Protein AF-A0A081D2H1-F1 (afdb_monomer_lite)

Foldseek 3Di:
DDPLVLLQVLLVVVVVVDDLVVSCVVSVHDSVVSVVSNVVCVVLCVVCPVPDQDPQAGSLLQVLLCQQPNDRDDPVCLVVSQVCLVSSCPRPPDNVSSVVNNVSSVVVNVVVVPD

pLDDT: mean 89.17, std 10.07, range [36.97, 97.81]

Structure (mmCIF, N/CA/C/O backbone):
data_AF-A0A081D2H1-F1
#
_entry.id   AF-A0A081D2H1-F1
#
loop_
_atom_site.group_PDB
_atom_site.id
_atom_site.type_symbol
_atom_site.label_atom_id
_atom_site.label_alt_id
_atom_site.label_comp_id
_atom_site.label_asym_id
_atom_site.label_entity_id
_atom_site.label_seq_id
_atom_site.pdbx_PDB_ins_code
_atom_site.Cartn_x
_atom_site.Cartn_y
_atom_site.Cartn_z
_atom_site.occupancy
_atom_site.B_iso_or_equiv
_atom_site.auth_seq_id
_atom_site.auth_comp_id
_atom_site.auth_asym_id
_atom_site.auth_atom_id
_atom_site.pdbx_PDB_model_num
ATOM 1 N N . MET A 1 1 ? -14.941 -3.346 -2.875 1.00 73.56 1 MET A N 1
ATOM 2 C CA . MET A 1 1 ? -13.590 -2.771 -2.703 1.00 73.56 1 MET A CA 1
ATOM 3 C C . MET A 1 1 ? -12.716 -3.819 -2.040 1.00 73.56 1 MET A C 1
ATOM 5 O O . MET A 1 1 ? -13.151 -4.394 -1.048 1.00 73.56 1 MET A O 1
ATOM 9 N N . GLU A 1 2 ? -11.535 -4.087 -2.592 1.00 85.75 2 GLU A N 1
ATOM 10 C CA . GLU A 1 2 ? -10.571 -5.021 -1.998 1.00 85.75 2 GLU A CA 1
ATOM 11 C C . GLU A 1 2 ? -10.072 -4.529 -0.629 1.00 85.75 2 GLU A C 1
ATOM 13 O O . GLU A 1 2 ? -9.996 -3.322 -0.377 1.00 85.75 2 GLU A O 1
ATOM 18 N N . ARG A 1 3 ? -9.721 -5.455 0.275 1.00 88.00 3 ARG A N 1
ATOM 19 C CA . ARG A 1 3 ? -9.347 -5.121 1.665 1.00 88.00 3 ARG A CA 1
ATOM 20 C C . ARG A 1 3 ? -8.164 -4.153 1.736 1.00 88.00 3 ARG A C 1
ATOM 22 O O . ARG A 1 3 ? -8.194 -3.230 2.546 1.00 88.00 3 ARG A O 1
ATOM 29 N N . HIS A 1 4 ? -7.124 -4.375 0.937 1.00 84.56 4 HIS A N 1
ATOM 30 C CA . HIS A 1 4 ? -5.913 -3.548 0.943 1.00 84.56 4 HIS A CA 1
ATOM 31 C C . HIS A 1 4 ? -6.174 -2.148 0.383 1.00 84.56 4 HIS A C 1
ATOM 33 O O . HIS A 1 4 ? -5.676 -1.185 0.954 1.00 84.56 4 HIS A O 1
ATOM 39 N N . VAL A 1 5 ? -7.035 -2.028 -0.632 1.00 87.62 5 VAL A N 1
ATOM 40 C CA . VAL A 1 5 ? -7.486 -0.736 -1.178 1.00 87.62 5 VAL A CA 1
ATOM 41 C C . VAL A 1 5 ? -8.262 0.057 -0.127 1.00 87.62 5 VAL A C 1
ATOM 43 O O . VAL A 1 5 ? -7.982 1.231 0.094 1.00 87.62 5 VAL A O 1
ATOM 46 N N . ARG A 1 6 ? -9.191 -0.589 0.591 1.00 93.69 6 ARG A N 1
ATOM 47 C CA . ARG A 1 6 ? -9.917 0.062 1.695 1.00 93.69 6 ARG A CA 1
ATOM 48 C C . ARG A 1 6 ? -8.964 0.529 2.791 1.00 93.69 6 ARG A C 1
ATOM 50 O O . ARG A 1 6 ? -9.101 1.633 3.296 1.00 93.69 6 ARG A O 1
ATOM 57 N N . ASN A 1 7 ? -8.024 -0.326 3.184 1.00 93.06 7 ASN A N 1
ATOM 58 C CA . ASN A 1 7 ? -7.066 -0.002 4.234 1.00 93.06 7 ASN A CA 1
ATOM 59 C C . ASN A 1 7 ? -6.160 1.174 3.839 1.00 93.06 7 ASN A C 1
ATOM 61 O O . ASN A 1 7 ? -5.908 2.036 4.671 1.00 93.06 7 ASN A O 1
ATOM 65 N N . GLN A 1 8 ? -5.738 1.243 2.575 1.00 90.62 8 GLN A N 1
ATOM 66 C CA . GLN A 1 8 ? -5.008 2.392 2.050 1.00 90.62 8 GLN A CA 1
ATOM 67 C C . GLN A 1 8 ? -5.846 3.674 2.112 1.00 90.62 8 GLN A C 1
ATOM 69 O O . GLN A 1 8 ? -5.369 4.665 2.651 1.00 90.62 8 GLN A O 1
ATOM 74 N N . ALA A 1 9 ? -7.103 3.636 1.659 1.00 92.50 9 ALA A N 1
ATOM 75 C CA . ALA A 1 9 ? -7.995 4.796 1.721 1.00 92.50 9 ALA A CA 1
ATOM 76 C C . ALA A 1 9 ? -8.233 5.284 3.165 1.00 92.50 9 ALA A C 1
ATOM 78 O O . ALA A 1 9 ? -8.332 6.484 3.406 1.00 92.50 9 ALA A O 1
ATOM 79 N N . ILE A 1 10 ? -8.296 4.364 4.138 1.00 94.75 10 ILE A N 1
ATOM 80 C CA . ILE A 1 10 ? -8.361 4.700 5.570 1.00 94.75 10 ILE A CA 1
ATOM 81 C C . ILE A 1 10 ? -7.100 5.456 6.006 1.00 94.75 10 ILE A C 1
ATOM 83 O O . ILE A 1 10 ? -7.210 6.465 6.699 1.00 94.75 10 ILE A O 1
ATOM 87 N N . THR A 1 11 ? -5.916 4.981 5.613 1.00 91.38 11 THR A N 1
ATOM 88 C CA . THR A 1 11 ? -4.640 5.627 5.952 1.00 91.38 11 THR A CA 1
ATOM 89 C C . THR A 1 11 ? -4.513 7.005 5.308 1.00 91.38 11 THR A C 1
ATOM 91 O O . THR A 1 11 ? -4.163 7.950 6.000 1.00 91.38 11 THR A O 1
ATOM 94 N N . GLU A 1 12 ? -4.853 7.153 4.027 1.00 90.69 12 GLU A N 1
ATOM 95 C CA . GLU A 1 12 ? -4.807 8.443 3.319 1.00 90.69 12 GLU A CA 1
ATOM 96 C C . GLU A 1 12 ? -5.751 9.476 3.947 1.00 90.69 12 GLU A C 1
ATOM 98 O O . GLU A 1 12 ? -5.372 10.624 4.168 1.00 90.69 12 GLU A O 1
ATOM 103 N N . ALA A 1 13 ? -6.973 9.067 4.296 1.00 93.38 13 ALA A N 1
ATOM 104 C CA . ALA A 1 13 ? -7.931 9.946 4.956 1.00 93.38 13 ALA A CA 1
ATOM 105 C C . ALA A 1 13 ? -7.478 10.342 6.375 1.00 93.38 13 ALA A C 1
ATOM 107 O O . ALA A 1 13 ? -7.660 11.486 6.790 1.00 93.38 13 ALA A O 1
ATOM 108 N N . TYR A 1 14 ? -6.830 9.425 7.099 1.00 94.12 14 TYR A N 1
ATOM 109 C CA . TYR A 1 14 ? -6.199 9.733 8.382 1.00 94.12 14 TYR A CA 1
ATOM 110 C C . TYR A 1 14 ? -5.021 10.711 8.235 1.00 94.12 14 TYR A C 1
ATOM 112 O O . TYR A 1 14 ? -4.929 11.664 9.005 1.00 94.12 14 TYR A O 1
ATOM 120 N N . GLU A 1 15 ? -4.152 10.524 7.232 1.00 88.81 15 GLU A N 1
ATOM 121 C CA . GLU A 1 15 ? -3.057 11.454 6.900 1.00 88.81 15 GLU A CA 1
ATOM 122 C 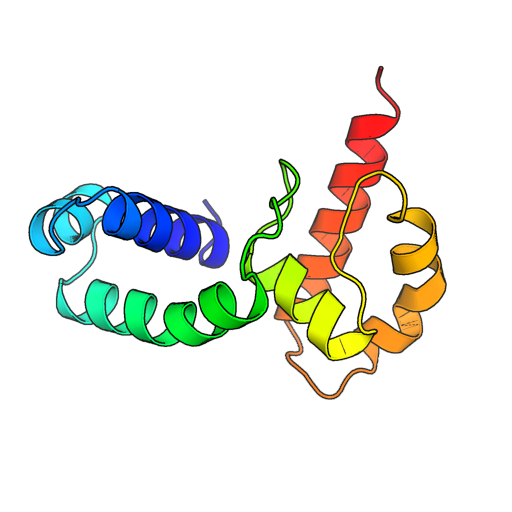C . GLU A 1 15 ? -3.592 12.849 6.522 1.00 88.81 15 GLU A C 1
ATOM 124 O O . GLU A 1 15 ? -2.968 13.857 6.848 1.00 88.81 15 GLU A O 1
ATOM 129 N N . ALA A 1 16 ? -4.783 12.921 5.918 1.00 91.19 16 ALA A N 1
ATOM 130 C CA . ALA A 1 16 ? -5.497 14.169 5.642 1.00 91.19 16 ALA A CA 1
ATOM 131 C C . ALA A 1 16 ? -6.169 14.805 6.882 1.00 91.19 16 ALA A C 1
ATOM 133 O O . ALA A 1 16 ? -6.780 15.869 6.771 1.00 91.19 16 ALA A O 1
ATOM 134 N N . GLY A 1 17 ? -6.060 14.182 8.061 1.00 94.56 17 GLY A N 1
ATOM 135 C CA . GLY A 1 17 ? -6.564 14.703 9.334 1.00 94.56 17 GLY A CA 1
ATOM 136 C C . GLY A 1 17 ? -7.951 14.200 9.745 1.00 94.56 17 GLY A C 1
ATOM 137 O O . GLY A 1 17 ? -8.498 14.689 10.735 1.00 94.56 17 GLY A O 1
ATOM 138 N N . GLU A 1 18 ? -8.540 13.232 9.033 1.00 96.62 18 GLU A N 1
ATOM 139 C CA . GLU A 1 18 ? -9.836 12.662 9.417 1.00 96.62 18 GLU A CA 1
ATOM 140 C C . GLU A 1 18 ? -9.707 11.854 10.730 1.00 96.62 18 GLU A C 1
ATOM 142 O O . GLU A 1 18 ? -8.834 10.986 10.856 1.00 96.62 18 GLU A O 1
ATOM 147 N N . PRO A 1 19 ? -10.561 12.099 11.745 1.00 97.38 19 PRO A N 1
ATOM 148 C CA . PRO A 1 19 ? -10.448 11.417 13.027 1.00 97.38 19 PRO A CA 1
ATOM 149 C C . PRO A 1 19 ? -10.863 9.944 12.922 1.00 97.38 19 PRO A C 1
ATOM 151 O O . PRO A 1 19 ? -11.801 9.580 12.217 1.00 97.38 19 PRO A O 1
ATOM 154 N N . ILE A 1 20 ? -10.228 9.088 13.730 1.00 97.31 20 ILE A N 1
ATOM 155 C CA . ILE A 1 20 ? -10.465 7.629 13.755 1.00 97.31 20 ILE A CA 1
ATOM 156 C C . ILE A 1 20 ? -11.950 7.265 13.912 1.00 97.31 20 ILE A C 1
ATOM 158 O O . ILE A 1 20 ? -12.389 6.271 13.341 1.00 97.31 20 ILE A O 1
ATOM 162 N N . ALA A 1 21 ? -12.715 8.035 14.691 1.00 97.62 21 ALA A N 1
ATOM 163 C CA . ALA A 1 21 ? -14.147 7.797 14.875 1.00 97.62 21 ALA A CA 1
ATOM 164 C C . ALA A 1 21 ? -14.936 7.990 13.568 1.00 97.62 21 ALA A C 1
ATOM 166 O O . ALA A 1 21 ? -15.708 7.110 13.199 1.00 97.62 21 ALA A O 1
ATOM 167 N N . ALA A 1 22 ? -14.668 9.071 12.828 1.00 97.69 22 ALA A N 1
ATOM 168 C CA . ALA A 1 22 ? -15.297 9.324 11.532 1.00 97.69 22 ALA A CA 1
ATOM 169 C C . ALA A 1 22 ? -14.905 8.256 10.500 1.00 97.69 22 ALA A C 1
ATOM 171 O O . ALA A 1 22 ? -15.766 7.716 9.812 1.00 97.69 22 ALA A O 1
ATOM 172 N N . LEU A 1 23 ? -13.630 7.847 10.474 1.00 97.75 23 LEU A N 1
ATOM 173 C CA . LEU A 1 23 ? -13.167 6.748 9.620 1.00 97.75 23 LEU A CA 1
ATOM 174 C C . LEU A 1 23 ? -13.862 5.422 9.964 1.00 97.75 23 LEU A C 1
ATOM 176 O O . LEU A 1 23 ? -14.259 4.666 9.079 1.00 97.75 23 LEU A O 1
ATOM 180 N N . ALA A 1 24 ? -14.019 5.125 11.253 1.00 97.81 24 ALA A N 1
ATOM 181 C CA . ALA A 1 24 ? -14.705 3.925 11.716 1.00 97.81 24 ALA A CA 1
ATOM 182 C C . ALA A 1 24 ? -16.162 3.890 11.226 1.00 97.81 24 ALA 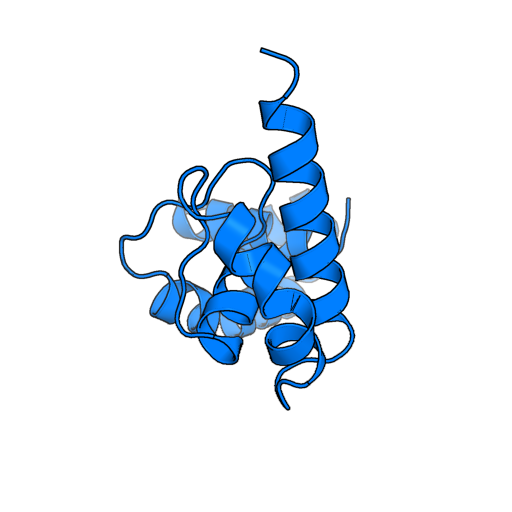A C 1
ATOM 184 O O . ALA A 1 24 ? -16.593 2.876 10.678 1.00 97.81 24 ALA A O 1
ATOM 185 N N . GLU A 1 25 ? -16.886 5.003 11.344 1.00 97.56 25 GLU A N 1
ATOM 186 C CA . GLU A 1 25 ? -18.255 5.138 10.836 1.00 97.56 25 GLU A CA 1
ATOM 187 C C . GLU A 1 25 ? -18.309 5.027 9.308 1.00 97.56 25 GLU A C 1
ATOM 189 O O . GLU A 1 25 ? -19.013 4.170 8.771 1.00 97.56 25 GLU A O 1
ATOM 194 N N . ARG A 1 26 ? -17.499 5.826 8.603 1.00 97.12 26 ARG A N 1
ATOM 195 C CA . ARG A 1 26 ? -17.454 5.898 7.136 1.00 97.12 26 ARG A CA 1
ATOM 196 C C . ARG A 1 26 ? -17.165 4.550 6.480 1.00 97.12 26 ARG A C 1
ATOM 198 O O . ARG A 1 26 ? -17.740 4.234 5.441 1.00 97.12 26 ARG A O 1
ATOM 205 N N . PHE A 1 27 ? -16.268 3.758 7.065 1.00 95.75 27 PHE A N 1
ATOM 206 C CA . PHE A 1 27 ? -15.857 2.465 6.516 1.00 95.75 27 PHE A CA 1
ATOM 207 C C . PHE A 1 27 ? -16.549 1.260 7.176 1.00 95.75 27 PHE A C 1
ATOM 209 O O . PHE A 1 27 ? -16.239 0.121 6.816 1.00 95.75 27 PHE A O 1
ATOM 216 N N . GLY A 1 28 ? -17.475 1.479 8.119 1.00 96.38 28 GLY A N 1
ATOM 217 C CA . GLY A 1 28 ? -18.210 0.409 8.803 1.00 96.38 28 GLY A CA 1
ATOM 218 C C . GLY A 1 28 ? -17.313 -0.505 9.647 1.00 96.38 28 GLY A C 1
ATOM 219 O O . GLY A 1 28 ? -17.477 -1.726 9.646 1.00 9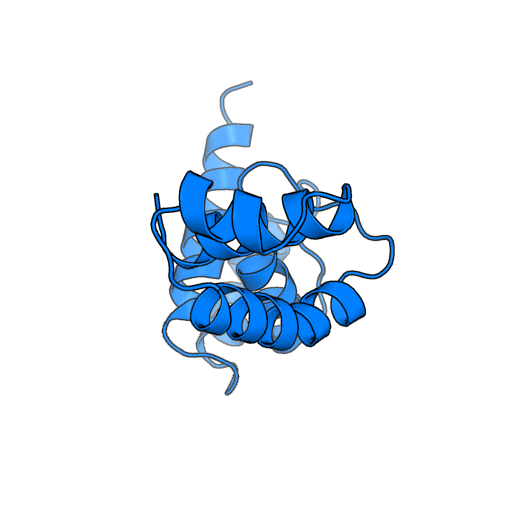6.38 28 GLY A O 1
ATOM 220 N N . LEU A 1 29 ? -16.321 0.067 10.331 1.00 96.81 29 LEU A N 1
ATOM 221 C CA . LEU A 1 29 ? -15.327 -0.649 11.131 1.00 96.81 29 LEU A CA 1
ATOM 222 C C . LEU A 1 29 ? -15.382 -0.236 12.600 1.00 96.81 29 LEU A C 1
ATOM 224 O O . LEU A 1 29 ? -15.881 0.820 12.965 1.00 96.81 29 LEU A O 1
ATOM 228 N N . LYS A 1 30 ? -14.799 -1.061 13.474 1.00 97.81 30 LYS A N 1
ATOM 229 C CA . LYS A 1 30 ? -14.561 -0.662 14.867 1.00 97.81 3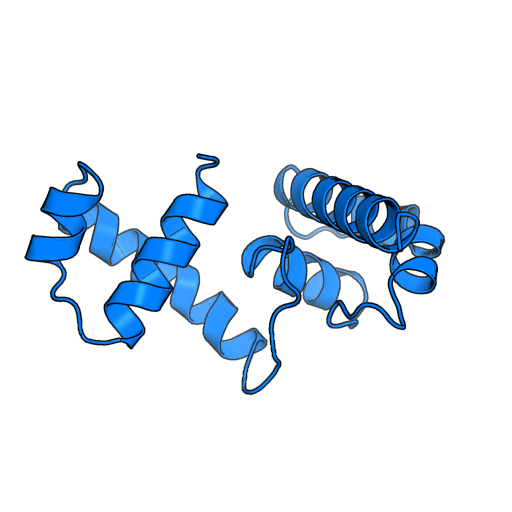0 LYS A CA 1
ATOM 230 C C . LYS A 1 30 ? -13.353 0.287 14.932 1.00 97.81 30 LYS A C 1
ATOM 232 O O . LYS A 1 30 ? -12.359 0.013 14.255 1.00 97.81 30 LYS A O 1
ATOM 237 N N . PRO A 1 31 ? -13.339 1.301 15.819 1.00 97.50 31 PRO A N 1
ATOM 238 C CA . PRO A 1 31 ? -12.175 2.176 16.006 1.00 97.50 31 PRO A CA 1
ATOM 239 C C . PRO A 1 31 ? -10.870 1.420 16.298 1.00 97.50 31 PRO A C 1
ATOM 241 O O . PRO A 1 31 ? -9.805 1.798 15.822 1.00 97.50 31 PRO A O 1
ATOM 244 N N . ALA A 1 32 ? -10.944 0.308 17.039 1.00 97.50 32 ALA A N 1
ATOM 245 C CA . ALA A 1 32 ? -9.790 -0.557 17.297 1.00 97.50 32 ALA A CA 1
ATOM 246 C C . ALA A 1 32 ? -9.236 -1.203 16.014 1.00 97.50 32 ALA A C 1
ATOM 248 O O . ALA A 1 32 ? -8.023 -1.303 15.846 1.00 97.50 32 ALA A O 1
ATOM 249 N N . SER A 1 33 ? -10.112 -1.598 15.086 1.00 96.94 33 SER A N 1
ATOM 250 C CA . SER A 1 33 ? -9.706 -2.129 13.783 1.00 96.94 33 SER A CA 1
ATOM 251 C C . SER A 1 33 ? -9.033 -1.056 12.933 1.00 96.94 33 SER A C 1
ATOM 253 O O . SER A 1 33 ? -8.016 -1.341 12.313 1.00 96.94 33 SER A O 1
ATOM 255 N N . VAL A 1 34 ? -9.554 0.175 12.949 1.00 97.06 34 VAL A N 1
ATOM 256 C CA . VAL A 1 34 ? -8.926 1.319 12.268 1.00 97.06 34 VAL A CA 1
ATOM 257 C C . VAL A 1 34 ? -7.531 1.582 12.838 1.00 97.06 34 VAL A C 1
ATOM 259 O O . VAL A 1 34 ? -6.573 1.638 12.077 1.00 97.06 34 VAL A O 1
ATOM 262 N N . LYS A 1 35 ? -7.375 1.631 14.169 1.00 96.06 35 LYS A N 1
ATOM 263 C CA . LYS A 1 35 ? -6.057 1.784 14.816 1.00 96.06 35 LYS A CA 1
ATOM 264 C C . LYS A 1 35 ? -5.057 0.710 14.389 1.00 96.06 35 LYS A C 1
ATOM 266 O O . LYS A 1 35 ? -3.908 1.032 14.106 1.00 96.06 35 LYS A O 1
ATOM 271 N N . GLN A 1 36 ? -5.486 -0.552 14.338 1.00 95.31 36 GLN A N 1
ATOM 272 C CA . GLN A 1 36 ? -4.612 -1.641 13.904 1.00 95.31 36 GLN A CA 1
ATOM 273 C C . GLN A 1 36 ? -4.197 -1.478 12.436 1.00 95.31 36 GLN A C 1
ATOM 275 O O . GLN A 1 36 ? -3.025 -1.636 12.123 1.00 95.31 36 GLN A O 1
ATOM 280 N N . ILE A 1 37 ? -5.131 -1.101 11.556 1.00 94.00 37 ILE A N 1
ATOM 281 C CA . ILE A 1 37 ? -4.839 -0.841 10.139 1.00 94.00 37 ILE A CA 1
ATOM 282 C C . ILE A 1 37 ? -3.793 0.269 9.991 1.00 94.00 37 ILE A C 1
ATOM 284 O O . ILE A 1 37 ? -2.831 0.087 9.252 1.00 94.00 37 ILE A O 1
ATOM 288 N N . LEU A 1 38 ? -3.959 1.383 10.711 1.00 92.88 38 LEU A N 1
ATOM 289 C CA . LEU A 1 38 ? -3.018 2.506 10.668 1.00 92.88 38 LEU A CA 1
ATOM 290 C C . LEU A 1 38 ? -1.619 2.089 11.139 1.00 92.88 38 LEU A C 1
ATOM 292 O O . LEU A 1 38 ? -0.629 2.436 10.503 1.00 92.88 38 LEU A O 1
ATOM 296 N N . LYS A 1 39 ? -1.536 1.283 12.206 1.00 91.00 39 LYS A N 1
ATOM 297 C CA . LYS A 1 39 ? -0.267 0.735 12.702 1.00 91.00 39 LYS A CA 1
ATOM 298 C C . LYS A 1 39 ? 0.412 -0.172 11.672 1.00 91.00 39 LYS A C 1
ATOM 300 O O . LYS A 1 39 ? 1.615 -0.063 11.463 1.00 91.00 39 LYS A O 1
ATOM 305 N N . ASP A 1 40 ? -0.348 -1.053 11.025 1.00 85.69 40 ASP A N 1
ATOM 306 C CA . ASP A 1 40 ? 0.187 -1.950 9.995 1.00 85.69 40 ASP A CA 1
ATOM 307 C C . ASP A 1 40 ? 0.696 -1.154 8.776 1.00 85.69 40 ASP A C 1
ATOM 309 O O . ASP A 1 40 ? 1.690 -1.527 8.154 1.00 85.69 40 ASP A O 1
ATOM 313 N N . PHE A 1 41 ? 0.040 -0.035 8.451 1.00 86.38 41 PHE A N 1
ATOM 314 C CA . PHE A 1 41 ? 0.401 0.823 7.322 1.00 86.38 41 PHE A CA 1
ATOM 315 C C . PHE A 1 41 ? 1.564 1.780 7.589 1.00 86.38 41 PHE A C 1
ATOM 317 O O . PHE A 1 41 ? 2.186 2.222 6.626 1.00 86.38 41 PHE A O 1
ATOM 324 N N . GLU A 1 42 ? 1.918 2.047 8.847 1.00 85.81 42 GLU A N 1
ATOM 325 C CA . GLU A 1 42 ? 3.072 2.887 9.200 1.00 85.81 42 GLU A CA 1
ATOM 326 C C . GLU A 1 42 ? 4.384 2.351 8.595 1.00 85.81 42 GLU A C 1
ATOM 328 O O . GLU A 1 42 ? 5.257 3.104 8.162 1.00 85.81 42 GLU A O 1
ATOM 333 N N . PHE A 1 43 ? 4.516 1.025 8.506 1.00 83.62 43 PHE A N 1
ATOM 334 C CA . PHE A 1 43 ? 5.648 0.394 7.832 1.00 83.62 43 PHE A CA 1
ATOM 335 C C . PHE A 1 43 ? 5.674 0.714 6.331 1.00 83.62 43 PHE A C 1
ATOM 337 O O . PHE A 1 43 ? 6.727 1.027 5.774 1.00 83.62 43 PHE A O 1
ATOM 344 N N . TYR A 1 44 ? 4.513 0.668 5.674 1.00 85.19 44 TYR A N 1
ATOM 345 C CA . TYR A 1 44 ? 4.407 0.915 4.240 1.00 85.19 44 TYR A CA 1
ATOM 346 C C . TYR A 1 44 ? 4.646 2.383 3.886 1.00 85.19 44 TYR A C 1
ATOM 348 O O . TYR A 1 44 ? 5.342 2.670 2.913 1.00 85.19 44 TYR A O 1
ATOM 356 N N . THR A 1 45 ? 4.121 3.313 4.684 1.00 83.31 45 THR A N 1
ATOM 357 C CA . THR A 1 45 ? 4.328 4.752 4.466 1.00 83.31 45 THR A CA 1
ATOM 358 C C . THR A 1 45 ? 5.787 5.148 4.677 1.00 83.31 45 THR A C 1
ATOM 360 O O . THR A 1 45 ? 6.305 5.979 3.933 1.00 83.31 45 THR A O 1
ATOM 363 N N . ARG A 1 46 ? 6.500 4.487 5.600 1.00 85.81 46 ARG A N 1
ATOM 364 C CA . ARG A 1 46 ? 7.952 4.658 5.762 1.00 85.81 46 ARG A CA 1
ATOM 365 C C . ARG A 1 46 ? 8.744 4.211 4.532 1.00 85.81 46 ARG A C 1
ATOM 367 O O . ARG A 1 46 ? 9.691 4.893 4.161 1.00 85.81 46 ARG A O 1
ATOM 374 N N . ILE A 1 47 ? 8.368 3.093 3.905 1.00 84.75 47 ILE A N 1
ATOM 375 C CA . ILE A 1 47 ? 9.027 2.614 2.675 1.00 84.75 47 ILE A CA 1
ATOM 376 C C . ILE A 1 47 ? 8.698 3.516 1.481 1.00 84.75 47 ILE A C 1
ATOM 378 O O . ILE A 1 47 ? 9.578 3.768 0.664 1.00 84.75 47 ILE A O 1
ATOM 382 N N . ARG A 1 48 ? 7.461 4.028 1.392 1.00 85.56 48 ARG A N 1
ATOM 383 C CA . ARG A 1 48 ? 7.062 5.011 0.370 1.00 85.56 48 ARG A CA 1
ATOM 384 C C . ARG A 1 48 ? 7.963 6.244 0.389 1.00 85.56 48 ARG A C 1
ATOM 386 O O . ARG A 1 48 ? 8.402 6.690 -0.667 1.00 85.56 48 ARG A O 1
ATOM 393 N N . GLY A 1 49 ? 8.206 6.815 1.571 1.00 85.44 49 GLY A N 1
ATOM 394 C CA . GLY A 1 49 ? 8.845 8.126 1.674 1.00 85.44 49 GLY A CA 1
ATOM 395 C C . GLY A 1 49 ? 8.070 9.172 0.862 1.00 85.44 49 GLY A C 1
ATOM 396 O O . GLY A 1 49 ? 6.852 9.287 1.005 1.00 85.44 49 GLY A O 1
ATOM 397 N N . GLU A 1 50 ? 8.772 9.888 -0.018 1.00 84.62 50 GLU A N 1
ATOM 398 C CA . GLU A 1 50 ? 8.220 10.930 -0.903 1.00 84.62 50 GLU A CA 1
ATOM 399 C C . GLU A 1 50 ? 7.763 10.399 -2.276 1.00 84.62 50 GLU A C 1
ATOM 401 O O . GLU A 1 50 ? 7.318 11.165 -3.131 1.00 84.62 50 GLU A O 1
ATOM 406 N N . GLN A 1 51 ? 7.874 9.088 -2.517 1.00 85.25 51 GLN A N 1
ATOM 407 C CA . GLN A 1 51 ? 7.515 8.502 -3.806 1.00 85.25 51 GLN A CA 1
ATOM 408 C C . GLN A 1 51 ? 6.013 8.636 -4.080 1.00 85.25 51 GLN A C 1
ATOM 410 O O . GLN A 1 51 ? 5.166 8.344 -3.230 1.00 85.25 51 GLN A O 1
ATOM 415 N N . THR A 1 52 ? 5.679 9.027 -5.310 1.00 86.25 52 THR A N 1
ATOM 416 C CA . THR A 1 52 ? 4.289 9.064 -5.774 1.00 86.25 52 THR A CA 1
ATOM 417 C C . THR A 1 52 ? 3.835 7.659 -6.152 1.00 86.25 52 THR A C 1
ATOM 419 O O . THR A 1 52 ? 4.539 6.922 -6.845 1.00 86.25 52 THR A O 1
ATOM 422 N N . LEU A 1 53 ? 2.642 7.280 -5.700 1.00 86.06 53 LEU A N 1
ATOM 423 C CA . LEU A 1 53 ? 2.030 6.007 -6.055 1.00 86.06 53 LEU A CA 1
ATOM 424 C C . LEU A 1 53 ? 1.307 6.142 -7.407 1.00 86.06 53 LEU A C 1
ATOM 426 O O . LEU A 1 53 ? 0.450 7.019 -7.536 1.00 86.06 53 LEU A O 1
ATOM 430 N N . PRO A 1 54 ? 1.612 5.306 -8.415 1.00 86.75 54 PRO A N 1
ATOM 431 C CA . PRO A 1 54 ? 0.872 5.331 -9.671 1.00 86.75 54 PRO A CA 1
ATOM 432 C C . PRO A 1 54 ? -0.608 4.996 -9.468 1.00 86.75 54 PRO A C 1
ATOM 434 O O . PRO A 1 54 ? -0.954 4.094 -8.701 1.00 86.75 54 PRO A O 1
ATOM 437 N N . ASN A 1 55 ? -1.486 5.671 -10.216 1.00 85.69 55 ASN A N 1
ATOM 438 C CA . ASN A 1 55 ? -2.913 5.351 -10.233 1.00 85.69 55 ASN A CA 1
ATOM 439 C C . ASN A 1 55 ? -3.124 3.878 -10.606 1.00 85.69 55 ASN A C 1
ATOM 441 O O . ASN A 1 55 ? -2.564 3.402 -11.586 1.00 85.69 55 ASN A O 1
ATOM 445 N N . GLY A 1 56 ? -3.954 3.163 -9.846 1.00 86.94 56 GLY A N 1
ATOM 446 C CA . GLY A 1 56 ? -4.249 1.748 -10.098 1.00 86.94 56 GLY A CA 1
ATOM 447 C C . GLY A 1 56 ? -3.288 0.754 -9.436 1.00 86.94 56 GLY A C 1
ATOM 448 O O . GLY A 1 56 ? -3.554 -0.446 -9.493 1.00 86.94 56 GLY A O 1
ATOM 449 N N . ILE A 1 57 ? -2.236 1.230 -8.762 1.00 90.12 57 ILE A N 1
ATOM 450 C CA . ILE A 1 57 ? -1.389 0.417 -7.884 1.00 90.12 57 ILE A CA 1
ATOM 451 C C . ILE A 1 57 ? -1.678 0.791 -6.435 1.00 90.12 57 ILE A C 1
ATOM 453 O O . ILE A 1 57 ? -1.746 1.964 -6.084 1.00 90.12 57 ILE A O 1
ATOM 457 N N . SER A 1 58 ? -1.840 -0.213 -5.581 1.00 91.25 58 SER A N 1
ATOM 458 C CA . SER A 1 58 ? -1.961 -0.018 -4.141 1.00 91.25 58 SER A CA 1
ATOM 459 C C . SER A 1 58 ? -0.596 0.131 -3.466 1.00 91.25 58 SER A C 1
ATOM 461 O O . SER A 1 58 ? 0.402 -0.450 -3.893 1.00 91.25 58 SER A O 1
ATOM 463 N N . LEU A 1 59 ? -0.539 0.852 -2.346 1.00 89.94 59 LEU A N 1
ATOM 464 C CA . LEU A 1 59 ? 0.697 1.039 -1.582 1.00 89.94 59 LEU A CA 1
ATOM 465 C C . LEU A 1 59 ? 1.295 -0.306 -1.133 1.00 89.94 59 LEU A C 1
ATOM 467 O O . LEU A 1 59 ? 2.509 -0.495 -1.160 1.00 89.94 59 LEU A O 1
ATOM 471 N N . VAL A 1 60 ? 0.442 -1.266 -0.768 1.00 90.00 60 VAL A N 1
ATOM 472 C CA . VAL A 1 60 ? 0.875 -2.618 -0.385 1.00 90.00 60 VAL A CA 1
ATOM 473 C C . VAL A 1 60 ? 1.523 -3.343 -1.565 1.00 90.00 60 VAL A C 1
ATOM 475 O O . VAL A 1 60 ? 2.564 -3.974 -1.384 1.00 90.00 60 VAL A O 1
ATOM 478 N N . ALA A 1 61 ? 0.950 -3.240 -2.768 1.00 91.56 61 ALA A N 1
ATOM 479 C CA . ALA A 1 61 ? 1.552 -3.797 -3.975 1.00 91.56 61 ALA A CA 1
ATOM 480 C C . ALA A 1 61 ? 2.910 -3.152 -4.276 1.00 91.56 61 ALA A C 1
ATOM 482 O O . ALA A 1 61 ? 3.885 -3.870 -4.490 1.00 91.56 61 ALA A O 1
ATOM 483 N N . ALA A 1 62 ? 2.995 -1.820 -4.215 1.00 93.12 62 ALA A N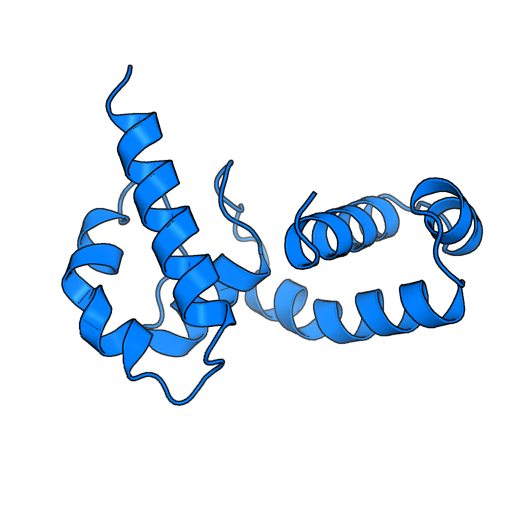 1
ATOM 484 C CA . ALA A 1 62 ? 4.240 -1.093 -4.449 1.00 93.12 62 ALA A CA 1
ATOM 485 C C . ALA A 1 62 ? 5.347 -1.508 -3.475 1.00 93.12 62 ALA A C 1
ATOM 487 O O . ALA A 1 62 ? 6.438 -1.878 -3.904 1.00 93.12 62 ALA A O 1
ATOM 488 N N . VAL A 1 63 ? 5.054 -1.543 -2.173 1.00 91.88 63 VAL A N 1
ATOM 489 C CA . VAL A 1 63 ? 6.032 -1.980 -1.170 1.00 91.88 63 VAL A CA 1
ATOM 490 C C . VAL A 1 63 ? 6.419 -3.447 -1.359 1.00 91.88 63 VAL A C 1
ATOM 492 O O . VAL A 1 63 ? 7.591 -3.780 -1.213 1.00 91.88 63 VAL A O 1
ATOM 495 N N . THR A 1 64 ? 5.478 -4.315 -1.742 1.00 92.31 64 THR A N 1
ATOM 496 C CA . THR A 1 64 ? 5.782 -5.727 -2.028 1.00 92.31 64 THR A CA 1
ATOM 497 C C . THR A 1 64 ? 6.805 -5.854 -3.162 1.00 92.31 64 THR A C 1
ATOM 499 O O . THR A 1 64 ? 7.748 -6.634 -3.047 1.00 92.31 64 THR A O 1
ATOM 502 N N . ILE A 1 65 ? 6.677 -5.056 -4.228 1.00 93.94 65 ILE A N 1
ATOM 503 C CA . ILE A 1 65 ? 7.637 -5.041 -5.347 1.00 93.94 65 ILE A CA 1
ATOM 504 C C . ILE A 1 65 ? 8.999 -4.516 -4.881 1.00 93.94 65 ILE A C 1
ATOM 506 O O . ILE A 1 65 ? 10.022 -5.142 -5.157 1.00 93.94 65 ILE A O 1
ATOM 510 N N . VAL A 1 66 ? 9.026 -3.425 -4.109 1.00 93.62 66 VAL A N 1
ATOM 511 C CA . VAL A 1 66 ? 10.270 -2.873 -3.546 1.00 93.62 66 VAL A CA 1
ATOM 512 C C . VAL A 1 66 ? 10.986 -3.905 -2.679 1.00 93.62 66 VAL A C 1
ATOM 514 O O . VAL A 1 66 ? 12.189 -4.096 -2.816 1.00 93.62 66 VAL A O 1
ATOM 517 N N . GLN A 1 67 ? 10.264 -4.606 -1.808 1.00 90.69 67 GLN A N 1
ATOM 518 C CA . GLN A 1 67 ? 10.855 -5.628 -0.945 1.00 90.69 67 GLN A CA 1
ATOM 519 C C . GLN A 1 67 ? 11.353 -6.847 -1.723 1.00 90.69 67 GLN A C 1
ATOM 521 O O . GLN A 1 67 ? 12.318 -7.479 -1.300 1.00 90.69 67 GLN A O 1
ATOM 526 N N . ALA A 1 68 ? 10.705 -7.184 -2.839 1.00 92.69 68 ALA A N 1
ATOM 527 C CA . ALA A 1 68 ? 11.091 -8.326 -3.651 1.00 92.69 68 ALA A CA 1
ATOM 528 C C . ALA A 1 68 ? 12.296 -8.036 -4.554 1.00 92.69 68 ALA A C 1
ATOM 530 O O . ALA A 1 68 ? 13.191 -8.872 -4.659 1.00 92.69 68 ALA A O 1
ATOM 531 N N . ILE A 1 69 ? 12.309 -6.879 -5.224 1.00 94.19 69 ILE A N 1
ATOM 532 C CA . ILE A 1 69 ? 13.259 -6.594 -6.311 1.00 94.19 69 ILE A CA 1
ATOM 533 C C . ILE A 1 69 ? 13.888 -5.194 -6.266 1.00 94.19 69 ILE A C 1
ATOM 535 O O . ILE A 1 69 ? 14.671 -4.858 -7.155 1.00 94.19 69 ILE A O 1
ATOM 539 N N . GLY A 1 70 ? 13.585 -4.388 -5.244 1.00 93.31 70 GLY A N 1
ATOM 540 C CA . GLY A 1 70 ? 14.188 -3.068 -5.023 1.00 93.31 70 GLY A CA 1
ATOM 541 C C . GLY A 1 70 ? 13.629 -1.941 -5.893 1.00 93.31 70 GLY A C 1
ATOM 542 O O . GLY A 1 70 ? 14.193 -0.852 -5.897 1.00 93.31 70 GLY A O 1
ATOM 543 N N . ILE A 1 71 ? 12.538 -2.181 -6.626 1.00 94.00 71 ILE A N 1
ATOM 544 C CA . ILE A 1 71 ? 11.989 -1.235 -7.605 1.00 94.00 71 ILE A CA 1
ATOM 545 C C . ILE A 1 71 ? 10.683 -0.636 -7.086 1.00 94.00 71 ILE A C 1
ATOM 547 O O . ILE A 1 71 ? 9.747 -1.364 -6.756 1.00 94.00 71 ILE A O 1
ATOM 551 N N . TRP A 1 72 ? 10.599 0.697 -7.055 1.00 94.06 72 TRP A N 1
ATOM 552 C CA . TRP A 1 72 ? 9.319 1.387 -6.897 1.00 94.06 72 TRP A CA 1
ATOM 553 C C . TRP A 1 72 ? 8.575 1.380 -8.239 1.00 94.06 72 TRP A C 1
ATOM 555 O O . TRP A 1 72 ? 9.153 1.809 -9.244 1.00 94.06 72 TRP A O 1
ATOM 565 N N . PRO A 1 73 ? 7.323 0.896 -8.302 1.00 94.25 73 PRO A N 1
ATOM 566 C CA . PRO A 1 73 ? 6.610 0.813 -9.567 1.00 94.25 73 PRO A CA 1
ATOM 567 C C . PRO A 1 73 ? 6.269 2.200 -10.113 1.00 94.25 73 PRO A C 1
ATOM 569 O O . PRO A 1 73 ? 5.747 3.058 -9.403 1.00 94.25 73 PRO A O 1
ATOM 572 N N . ALA A 1 74 ? 6.526 2.388 -11.402 1.00 92.12 74 ALA A N 1
ATOM 573 C CA . ALA A 1 74 ? 6.203 3.573 -12.180 1.00 92.12 74 ALA A CA 1
ATOM 574 C C . ALA A 1 74 ? 5.850 3.160 -13.621 1.00 92.12 74 ALA A C 1
ATOM 576 O O . ALA A 1 74 ? 6.306 2.114 -14.082 1.00 92.12 74 ALA A O 1
ATOM 577 N N . PRO A 1 75 ? 5.086 3.967 -14.382 1.00 90.31 75 PRO A N 1
ATOM 578 C CA . PRO A 1 75 ? 4.743 3.630 -15.767 1.00 90.31 75 PRO A CA 1
ATOM 579 C C . PRO A 1 75 ? 5.953 3.286 -16.654 1.00 90.31 75 PRO A C 1
ATOM 581 O O . PRO A 1 75 ? 5.850 2.429 -17.523 1.00 90.31 75 PRO A O 1
ATOM 584 N N . SER A 1 76 ? 7.108 3.908 -16.403 1.00 91.62 76 SER A N 1
ATOM 585 C CA . SER A 1 76 ? 8.344 3.706 -17.167 1.00 91.62 76 SER A CA 1
ATOM 586 C C . SER A 1 76 ? 9.067 2.381 -16.904 1.00 91.62 76 SER A C 1
ATOM 588 O O . SER A 1 76 ? 9.955 2.040 -17.678 1.00 91.62 76 SER A O 1
ATOM 590 N N . ASN A 1 77 ? 8.734 1.645 -15.838 1.00 94.44 77 ASN A N 1
ATOM 591 C CA . ASN A 1 77 ? 9.448 0.422 -15.441 1.00 94.44 77 ASN A CA 1
ATOM 592 C C . ASN A 1 77 ? 8.537 -0.807 -15.274 1.00 94.44 77 ASN A C 1
ATOM 594 O O . ASN A 1 77 ? 8.964 -1.830 -14.742 1.00 94.44 77 ASN A O 1
ATOM 598 N N . LEU A 1 78 ? 7.289 -0.739 -15.754 1.00 94.25 78 LEU A N 1
ATOM 599 C CA . LEU A 1 78 ? 6.345 -1.858 -15.644 1.00 94.25 78 LEU A CA 1
ATOM 600 C C . LEU A 1 78 ? 6.830 -3.110 -16.384 1.00 94.25 78 LEU A C 1
ATOM 602 O O . LEU A 1 78 ? 6.625 -4.216 -15.890 1.00 94.25 78 LEU A O 1
ATOM 606 N N . ASP A 1 79 ? 7.482 -2.941 -17.536 1.00 95.38 79 ASP A N 1
ATOM 607 C CA . ASP A 1 79 ? 8.030 -4.058 -18.312 1.00 95.38 79 ASP A CA 1
ATOM 608 C C . ASP A 1 79 ? 9.140 -4.782 -17.549 1.00 95.38 79 ASP A C 1
ATOM 610 O O . ASP A 1 79 ? 9.082 -5.999 -17.409 1.00 95.38 79 ASP A O 1
ATOM 614 N N . GLU A 1 80 ? 10.063 -4.038 -16.936 1.00 96.94 80 GLU A N 1
ATOM 615 C CA . GLU A 1 80 ? 11.122 -4.610 -16.099 1.0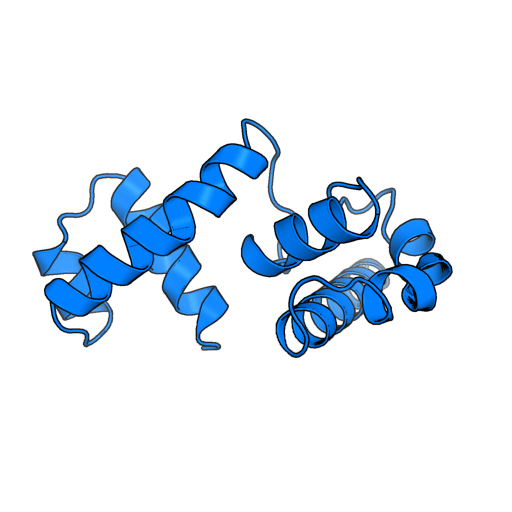0 96.94 80 GLU A CA 1
ATOM 616 C C . GLU A 1 80 ? 10.545 -5.401 -14.912 1.00 96.94 80 GLU A C 1
ATOM 618 O O . GLU A 1 80 ? 10.994 -6.507 -14.607 1.00 96.94 80 GLU A O 1
ATOM 623 N N . ILE A 1 81 ? 9.510 -4.870 -14.255 1.00 96.06 81 ILE A N 1
ATOM 624 C CA . ILE A 1 81 ? 8.847 -5.555 -13.135 1.00 96.06 81 ILE A CA 1
ATOM 625 C C . ILE A 1 81 ? 8.184 -6.860 -13.605 1.00 96.06 81 ILE A C 1
ATOM 627 O O . ILE A 1 81 ? 8.237 -7.872 -12.900 1.00 96.06 81 ILE A O 1
ATOM 631 N N . LEU A 1 82 ? 7.559 -6.857 -14.786 1.00 95.38 82 LEU A N 1
ATOM 632 C CA . LEU A 1 82 ? 6.919 -8.041 -15.361 1.00 95.38 82 LEU A CA 1
ATOM 633 C C . LEU A 1 82 ? 7.936 -9.091 -15.815 1.00 95.38 82 LEU A C 1
ATOM 635 O O . LEU A 1 82 ? 7.723 -10.275 -15.551 1.00 95.38 82 LEU A O 1
ATOM 639 N N . ASP A 1 83 ? 9.049 -8.676 -16.415 1.00 96.81 83 ASP A N 1
ATOM 640 C CA . ASP A 1 83 ? 10.141 -9.570 -16.811 1.00 96.81 83 ASP A CA 1
ATOM 641 C C . ASP A 1 83 ? 10.758 -10.265 -15.587 1.00 96.81 83 ASP A C 1
ATOM 643 O O . ASP A 1 83 ? 11.100 -11.450 -15.626 1.00 96.81 83 ASP A O 1
ATOM 647 N N . ARG A 1 84 ? 10.793 -9.569 -14.444 1.00 95.88 84 ARG A N 1
ATOM 648 C CA . ARG A 1 84 ? 11.271 -10.095 -13.155 1.00 95.88 84 ARG A CA 1
ATOM 649 C C . ARG A 1 84 ? 10.188 -10.797 -12.328 1.00 95.88 84 ARG A C 1
ATOM 651 O O . ARG A 1 84 ? 10.417 -11.126 -11.162 1.00 95.88 84 ARG A O 1
ATOM 658 N N . ARG A 1 85 ? 9.024 -11.122 -12.913 1.00 93.69 85 ARG A N 1
ATOM 659 C CA . ARG A 1 85 ? 7.893 -11.805 -12.242 1.00 93.69 85 ARG A CA 1
ATOM 660 C C . ARG A 1 85 ? 8.318 -13.011 -11.403 1.00 93.69 85 ARG A C 1
ATOM 662 O O . ARG A 1 85 ? 7.794 -13.209 -10.310 1.00 93.69 85 ARG A O 1
ATOM 669 N N . VAL A 1 86 ? 9.223 -13.845 -11.916 1.00 91.44 86 VAL A N 1
ATOM 670 C CA . VAL A 1 86 ? 9.663 -15.066 -11.217 1.00 91.44 86 VAL A CA 1
ATOM 671 C C . VAL A 1 86 ? 10.414 -14.731 -9.927 1.00 91.44 86 VAL A C 1
ATOM 673 O O . VAL A 1 86 ? 10.221 -15.423 -8.930 1.00 91.44 86 VAL A O 1
ATOM 676 N N . GLU A 1 87 ? 11.225 -13.672 -9.916 1.00 92.94 87 GLU A N 1
ATOM 677 C CA . GLU A 1 87 ? 11.903 -13.195 -8.704 1.00 92.94 87 GLU A CA 1
ATOM 678 C C . GLU A 1 87 ? 10.884 -12.682 -7.687 1.00 92.94 87 GLU A C 1
ATOM 680 O O . GLU A 1 87 ? 10.931 -13.073 -6.520 1.00 92.94 87 GLU A O 1
ATOM 685 N N . VAL A 1 88 ? 9.905 -11.891 -8.143 1.00 91.44 88 VAL A N 1
ATOM 686 C CA . VAL A 1 88 ? 8.842 -11.365 -7.278 1.00 91.44 88 VAL A CA 1
ATOM 687 C C . VAL A 1 88 ? 8.048 -12.512 -6.641 1.00 91.44 88 VAL A C 1
ATOM 689 O O . VAL A 1 88 ? 7.904 -12.551 -5.419 1.00 91.44 88 VAL A O 1
ATOM 692 N N . LEU A 1 89 ? 7.611 -13.494 -7.439 1.00 88.19 89 LEU A N 1
ATOM 693 C CA . LEU A 1 89 ? 6.867 -14.677 -6.978 1.00 88.19 89 LEU A CA 1
ATOM 694 C C . LEU A 1 89 ? 7.660 -15.569 -6.019 1.00 88.19 89 LEU A C 1
ATOM 696 O O . LEU A 1 89 ? 7.062 -16.235 -5.176 1.00 88.19 89 LEU A O 1
ATOM 700 N N . ARG A 1 90 ? 8.989 -15.610 -6.155 1.00 86.00 90 ARG A N 1
ATOM 701 C CA . ARG A 1 90 ? 9.874 -16.402 -5.289 1.00 86.00 90 ARG A CA 1
ATOM 702 C C . ARG A 1 90 ? 10.341 -15.653 -4.050 1.00 86.00 90 ARG A C 1
ATOM 704 O O . ARG A 1 90 ? 10.933 -16.286 -3.175 1.00 86.00 90 ARG A O 1
ATOM 711 N N . SER A 1 91 ? 10.107 -14.344 -3.961 1.00 83.81 91 SER A N 1
ATOM 712 C CA . SER A 1 91 ? 10.473 -13.585 -2.772 1.00 83.81 91 SER A CA 1
ATOM 713 C C . SER A 1 91 ? 9.799 -14.204 -1.540 1.00 83.81 91 SER A C 1
ATOM 715 O O . SER A 1 91 ? 8.610 -14.525 -1.539 1.00 83.81 91 SER A O 1
ATOM 717 N N . ALA A 1 92 ? 10.570 -14.401 -0.466 1.00 65.69 92 ALA A N 1
ATOM 718 C CA . ALA A 1 92 ? 10.062 -14.954 0.797 1.00 65.69 92 ALA A CA 1
ATOM 719 C C . ALA A 1 92 ? 9.013 -14.035 1.463 1.00 65.69 92 ALA A C 1
ATOM 721 O O . ALA A 1 92 ? 8.388 -14.388 2.464 1.00 65.69 92 ALA A O 1
ATOM 722 N N . ALA A 1 93 ? 8.832 -12.842 0.902 1.00 58.91 93 ALA A N 1
ATOM 723 C CA . ALA A 1 93 ? 7.980 -11.793 1.386 1.00 58.91 93 ALA A CA 1
ATOM 724 C C . ALA A 1 93 ? 6.586 -11.934 0.744 1.00 58.91 93 ALA A C 1
ATOM 726 O O . ALA A 1 93 ? 6.358 -11.623 -0.417 1.00 58.91 93 ALA A O 1
ATOM 727 N N . HIS A 1 94 ? 5.614 -12.356 1.553 1.00 64.69 94 HIS A N 1
ATOM 728 C CA . HIS A 1 94 ? 4.213 -11.963 1.380 1.00 64.69 94 HIS A CA 1
ATOM 729 C C . HIS A 1 94 ? 3.307 -12.695 0.367 1.00 64.69 94 HIS A C 1
ATOM 731 O O . HIS A 1 94 ? 2.283 -12.127 0.008 1.00 64.69 94 HIS A O 1
ATOM 737 N N . GLY A 1 95 ? 3.540 -13.962 -0.002 1.00 75.44 95 GLY A N 1
ATOM 738 C CA . GLY A 1 95 ? 2.531 -14.886 -0.584 1.00 75.44 95 GLY A CA 1
ATOM 739 C C . GLY A 1 95 ? 1.364 -14.253 -1.383 1.00 75.44 95 GLY A C 1
ATOM 740 O O . GLY A 1 95 ? 1.530 -13.854 -2.532 1.00 75.44 95 GLY A O 1
ATOM 741 N N . LYS A 1 96 ? 0.162 -14.133 -0.780 1.00 79.44 96 LYS A N 1
ATOM 742 C CA . LYS A 1 96 ? -1.036 -13.540 -1.430 1.00 79.44 96 LYS A CA 1
ATOM 743 C C . LYS A 1 96 ? -0.853 -12.085 -1.900 1.00 79.44 96 LYS A C 1
ATOM 745 O O . LYS A 1 96 ? -1.497 -11.695 -2.869 1.00 79.44 96 LYS A O 1
ATOM 750 N N . LEU A 1 97 ? -0.015 -11.291 -1.232 1.00 85.00 97 LEU A N 1
ATOM 751 C CA . LEU A 1 97 ? 0.277 -9.905 -1.617 1.00 85.00 97 LEU A CA 1
ATOM 752 C C . LEU A 1 97 ? 1.091 -9.836 -2.907 1.00 85.00 97 LEU A C 1
ATOM 754 O O . LEU A 1 97 ? 0.867 -8.929 -3.700 1.00 85.00 97 LEU A O 1
ATOM 758 N N . VAL A 1 98 ? 1.958 -10.819 -3.165 1.00 89.06 98 VAL A N 1
ATOM 759 C CA . VAL A 1 98 ? 2.697 -10.882 -4.432 1.00 89.06 98 VAL A CA 1
ATOM 760 C C . VAL A 1 98 ? 1.738 -11.061 -5.608 1.00 89.06 98 VAL A C 1
ATOM 762 O O . VAL A 1 98 ? 1.855 -10.367 -6.613 1.00 89.06 98 VAL A O 1
ATOM 765 N N . ASN A 1 99 ? 0.727 -11.923 -5.466 1.00 89.94 99 ASN A N 1
ATOM 766 C CA . ASN A 1 99 ? -0.292 -12.094 -6.506 1.00 89.94 99 ASN A CA 1
ATOM 767 C C . ASN A 1 99 ? -1.094 -10.807 -6.744 1.00 89.94 99 ASN A C 1
ATOM 769 O O . ASN A 1 99 ? -1.361 -10.459 -7.894 1.00 89.94 99 ASN A O 1
ATOM 773 N N . ILE A 1 100 ? -1.451 -10.087 -5.673 1.00 90.06 100 ILE A N 1
ATOM 774 C CA . ILE A 1 100 ? -2.110 -8.775 -5.772 1.00 90.06 100 ILE A CA 1
ATOM 775 C C . ILE A 1 100 ? -1.214 -7.798 -6.538 1.00 90.06 100 ILE A C 1
ATOM 777 O O . ILE A 1 100 ? -1.678 -7.185 -7.497 1.00 90.06 100 ILE A O 1
ATOM 781 N N . ALA A 1 101 ? 0.066 -7.708 -6.166 1.00 92.31 101 ALA A N 1
ATOM 782 C CA . ALA A 1 101 ? 1.022 -6.814 -6.802 1.00 92.31 101 ALA A CA 1
ATOM 783 C C . ALA A 1 101 ? 1.166 -7.100 -8.300 1.00 92.31 101 ALA A C 1
ATOM 785 O O . ALA A 1 101 ? 1.013 -6.191 -9.113 1.00 92.31 101 ALA A O 1
ATOM 786 N N . MET A 1 102 ? 1.357 -8.366 -8.685 1.00 94.12 102 MET A N 1
ATOM 787 C CA . MET A 1 102 ? 1.483 -8.734 -10.098 1.00 94.12 102 MET A CA 1
ATOM 788 C C . MET A 1 102 ? 0.204 -8.452 -10.894 1.00 94.12 102 MET A C 1
ATOM 790 O O . MET A 1 102 ? 0.290 -7.952 -12.013 1.00 94.12 102 MET A O 1
ATOM 794 N N . THR A 1 103 ? -0.970 -8.700 -10.307 1.00 93.62 103 THR A N 1
ATOM 795 C CA . THR A 1 103 ? -2.264 -8.424 -10.957 1.00 93.62 103 THR A CA 1
ATOM 796 C C . THR A 1 103 ? -2.493 -6.919 -11.153 1.00 93.62 103 THR A C 1
ATOM 798 O O . THR A 1 103 ? -3.103 -6.491 -12.132 1.00 93.62 103 THR A O 1
ATOM 801 N N . GLU A 1 104 ? -2.052 -6.082 -10.211 1.00 94.12 104 GLU A N 1
ATOM 802 C CA . GLU A 1 104 ? -2.136 -4.620 -10.331 1.00 94.12 104 GLU A CA 1
ATOM 803 C C . GLU A 1 104 ? -1.157 -4.077 -11.380 1.00 94.12 104 GLU A C 1
ATOM 805 O O . GLU A 1 104 ? -1.563 -3.254 -12.198 1.00 94.12 104 GLU A O 1
ATOM 810 N N . ILE A 1 105 ? 0.074 -4.600 -11.442 1.00 94.81 105 ILE A N 1
ATOM 811 C CA . ILE A 1 105 ? 1.056 -4.235 -12.479 1.00 94.81 105 ILE A CA 1
ATOM 812 C C . ILE A 1 105 ? 0.551 -4.591 -13.882 1.00 94.81 105 ILE A C 1
ATOM 814 O O . ILE A 1 105 ? 0.601 -3.753 -14.783 1.00 94.81 105 ILE A O 1
ATOM 818 N N . GLU A 1 106 ? 0.014 -5.799 -14.073 1.00 94.50 106 GLU A N 1
ATOM 819 C CA . GLU A 1 106 ? -0.569 -6.214 -15.357 1.00 94.50 106 GLU A CA 1
ATOM 820 C C . GLU A 1 106 ? -1.728 -5.308 -15.782 1.00 94.50 106 GLU A C 1
ATOM 822 O O . GLU A 1 106 ? -1.795 -4.882 -16.937 1.00 94.50 106 GLU A O 1
ATOM 827 N N . ARG A 1 107 ? -2.630 -4.980 -14.847 1.00 92.94 107 ARG A N 1
ATOM 828 C CA . ARG A 1 107 ? -3.758 -4.080 -15.119 1.00 92.94 107 ARG A CA 1
ATOM 829 C C . ARG A 1 107 ? -3.295 -2.675 -15.470 1.00 92.94 107 ARG A C 1
ATOM 831 O O . ARG A 1 107 ? -3.827 -2.097 -16.417 1.00 92.94 107 ARG A O 1
ATOM 838 N N . LEU A 1 108 ? -2.305 -2.143 -14.753 1.00 91.06 108 LEU A N 1
ATOM 839 C CA . LEU A 1 108 ? -1.759 -0.827 -15.058 1.00 91.06 108 LEU A CA 1
ATOM 840 C C . LEU A 1 108 ? -1.165 -0.804 -16.471 1.00 91.06 108 LEU A C 1
ATOM 842 O O . LEU A 1 108 ? -1.524 0.069 -17.262 1.00 91.06 108 LEU A O 1
ATOM 846 N N . LYS A 1 109 ? -0.351 -1.805 -16.832 1.00 91.06 109 LYS A N 1
ATOM 847 C CA . LYS A 1 109 ? 0.205 -1.923 -18.186 1.00 91.06 109 LYS A CA 1
ATOM 848 C C . LYS A 1 109 ? -0.890 -2.001 -19.253 1.00 91.06 109 LYS A C 1
ATOM 850 O O . LYS A 1 109 ? -0.800 -1.301 -20.258 1.00 91.06 109 LYS A O 1
ATOM 855 N N . ALA A 1 110 ? -1.930 -2.805 -19.031 1.00 89.38 110 ALA A N 1
ATOM 856 C CA . ALA A 1 110 ? -3.048 -2.931 -19.965 1.00 89.38 110 ALA A CA 1
ATOM 857 C C . ALA A 1 110 ? -3.819 -1.609 -20.140 1.00 89.38 110 ALA A C 1
ATOM 859 O O . ALA A 1 110 ? -4.201 -1.267 -21.255 1.00 89.38 110 ALA A O 1
ATOM 860 N N . SER A 1 111 ? -4.000 -0.835 -19.063 1.00 84.44 111 SER A N 1
ATOM 861 C CA . SER A 1 111 ? -4.665 0.474 -19.126 1.00 84.44 111 SER A CA 1
ATOM 862 C C . SER A 1 111 ? -3.848 1.545 -19.860 1.00 84.44 111 SER A C 1
ATOM 864 O O . SER A 1 111 ? -4.431 2.409 -20.509 1.00 84.44 111 SER A O 1
ATOM 866 N N . GLY A 1 112 ? -2.513 1.458 -19.822 1.00 69.12 112 GLY A N 1
ATOM 867 C CA . GLY A 1 112 ? -1.613 2.351 -20.562 1.00 69.12 112 GLY A CA 1
ATOM 868 C C . GLY A 1 112 ? -1.555 2.097 -22.073 1.00 69.12 112 GLY A C 1
ATOM 869 O O . GLY A 1 112 ? -1.071 2.952 -22.800 1.00 69.12 112 GLY A O 1
ATOM 870 N N . HIS A 1 113 ? -2.062 0.955 -22.553 1.00 54.66 113 HIS A N 1
ATOM 871 C CA . HIS A 1 113 ? -2.121 0.604 -23.981 1.00 54.66 113 HIS A CA 1
ATOM 872 C C . HIS A 1 113 ? -3.437 1.026 -24.669 1.00 54.66 113 HIS A C 1
ATOM 874 O O . HIS A 1 113 ? -3.642 0.690 -25.833 1.00 54.66 113 HIS A O 1
ATOM 880 N N . MET A 1 114 ? -4.342 1.731 -23.973 1.00 42.06 114 MET A N 1
ATOM 881 C CA . MET A 1 114 ? -5.598 2.247 -24.551 1.00 42.06 114 MET A CA 1
ATOM 882 C C . MET A 1 114 ? -5.605 3.768 -24.798 1.00 42.06 114 MET A C 1
ATOM 884 O O . MET A 1 114 ? -6.684 4.345 -24.944 1.00 42.06 114 MET A O 1
ATOM 888 N N . ALA A 1 115 ? -4.439 4.417 -24.821 1.00 36.97 115 ALA A N 1
ATOM 889 C CA . ALA A 1 115 ? -4.288 5.839 -25.137 1.00 36.97 115 ALA A CA 1
ATOM 890 C C . ALA A 1 115 ? -3.530 6.035 -26.454 1.00 36.97 115 ALA A C 1
ATOM 892 O O . ALA A 1 115 ? -2.544 5.295 -26.671 1.00 36.97 115 ALA A O 1
#

Sequence (115 aa):
MERHVRNQAITEAYEAGEPIAALAERFGLKPASVKQILKDFEFYTRIRGEQTLPNGISLVAAVTIVQAIGIWPAPSNLDEILDRRVEVLRSAAHGKLVNIAMTEIERLKASGHMA

Secondary structure (DSSP, 8-state):
--HHHHHHHHHHHHHTT--HHHHHHHHT--HHHHHHHHHHHHHHHHHHTTPPPPTT--HHHHHHHHHHHS----GGGHHHHHHTHHHHHH-SS-HHHHHHHHHHHHHHHHHHTT-

Organism: NCBI:txid1368415

Radius of gyration: 14.95 Å; chains: 1; bounding box: 32×31×42 Å